Protein AF-A0A8H7E566-F1 (afdb_monomer_lite)

Radius of gyration: 30.17 Å; chains: 1; bounding box: 76×32×75 Å

InterPro domains:
  IPR004127 Prefoldin alpha-like [PF02996] (7-95)
  IPR004127 Prefoldin alpha-like [TIGR00293] (14-95)
  IPR009053 Prefoldin [G3DSA:1.10.287.370] (5-97)
  IPR011599 Prefoldin alpha subunit, archaea-type [PTHR12674] (14-99)

Organism: NCBI:txid364733

Secondary structure (DSSP, 8-state):
-HHHHHHHTTS-SS--EEEEESSSS-EEEEE-S-SSEEEEEEETTEEEEEEHHHHHHHHHHHHHHHHHHHHHHHHHHHHHHHHHHHHHHHHHHHHHHHHHHHTT----

Structure (mmCIF, N/CA/C/O backbone):
data_AF-A0A8H7E566-F1
#
_entry.id   AF-A0A8H7E566-F1
#
loop_
_atom_site.group_PDB
_atom_site.id
_atom_site.type_symbol
_atom_site.label_atom_id
_atom_site.label_alt_id
_atom_site.label_comp_id
_atom_site.label_asym_id
_atom_site.label_entity_id
_atom_site.label_seq_id
_atom_site.pdbx_PDB_ins_code
_atom_site.Cartn_x
_atom_site.Cartn_y
_atom_site.Cartn_z
_atom_site.occupancy
_atom_site.B_iso_or_equiv
_atom_site.auth_seq_id
_atom_site.auth_comp_id
_atom_site.auth_asym_id
_atom_site.auth_atom_id
_atom_site.pdbx_PDB_model_num
ATOM 1 N N . MET A 1 1 ? 2.997 -9.442 -5.759 1.00 48.53 1 MET A N 1
ATOM 2 C CA . MET A 1 1 ? 3.475 -8.421 -6.721 1.00 48.53 1 MET A CA 1
ATOM 3 C C . MET A 1 1 ? 4.483 -7.434 -6.115 1.00 48.53 1 MET A C 1
ATOM 5 O O . MET A 1 1 ? 5.395 -7.044 -6.825 1.00 48.53 1 MET A O 1
ATOM 9 N N . GLY A 1 2 ? 4.399 -7.078 -4.820 1.00 39.84 2 GLY A N 1
ATOM 10 C CA . GLY A 1 2 ? 5.335 -6.124 -4.186 1.00 39.84 2 GLY A CA 1
ATOM 11 C C . GLY A 1 2 ? 6.785 -6.604 -3.997 1.00 39.84 2 GLY A C 1
ATOM 12 O O . GLY A 1 2 ? 7.701 -5.804 -4.140 1.00 39.84 2 GLY A O 1
ATOM 13 N N . ILE A 1 3 ? 7.011 -7.903 -3.756 1.00 47.69 3 ILE A N 1
ATOM 14 C CA . ILE A 1 3 ? 8.372 -8.469 -3.613 1.00 47.69 3 ILE A CA 1
ATOM 15 C C . ILE A 1 3 ? 9.153 -8.361 -4.934 1.00 47.69 3 ILE A C 1
ATOM 17 O O . ILE A 1 3 ? 10.325 -8.009 -4.949 1.00 47.69 3 ILE A O 1
ATOM 21 N N . PHE A 1 4 ? 8.465 -8.557 -6.060 1.00 56.31 4 PHE A N 1
ATOM 22 C CA . PHE A 1 4 ? 9.080 -8.589 -7.383 1.00 56.31 4 PHE A CA 1
ATOM 23 C C . PHE A 1 4 ? 9.669 -7.233 -7.805 1.00 56.31 4 PHE A C 1
ATOM 25 O O . PHE A 1 4 ? 10.757 -7.190 -8.358 1.00 56.31 4 PHE A O 1
ATOM 32 N N . LEU A 1 5 ? 9.015 -6.107 -7.495 1.00 57.44 5 LEU A N 1
ATOM 33 C CA . LEU A 1 5 ? 9.516 -4.778 -7.885 1.00 57.44 5 LEU A CA 1
ATOM 34 C C . LEU A 1 5 ? 10.754 -4.335 -7.085 1.00 57.44 5 LEU A C 1
ATOM 36 O O . LEU A 1 5 ? 11.610 -3.635 -7.623 1.00 57.44 5 LEU A O 1
ATOM 40 N N . ALA A 1 6 ? 10.866 -4.740 -5.816 1.00 58.81 6 ALA A N 1
ATOM 41 C CA . ALA A 1 6 ? 11.991 -4.363 -4.958 1.00 58.81 6 ALA A CA 1
ATOM 42 C C . ALA A 1 6 ? 13.300 -5.072 -5.347 1.00 58.81 6 ALA A C 1
ATOM 44 O O . ALA A 1 6 ? 14.387 -4.526 -5.138 1.00 58.81 6 ALA A O 1
ATOM 45 N N . ASP A 1 7 ? 13.200 -6.264 -5.938 1.00 63.72 7 ASP A N 1
ATOM 46 C CA . ASP A 1 7 ? 14.363 -7.066 -6.319 1.00 63.72 7 ASP A CA 1
ATOM 47 C C . ASP A 1 7 ? 14.915 -6.699 -7.704 1.00 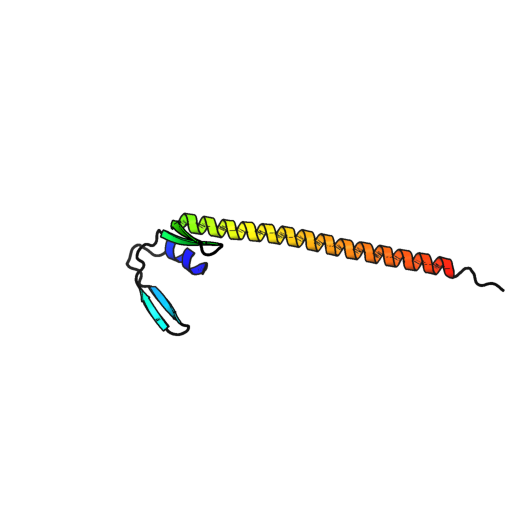63.72 7 ASP A C 1
ATOM 49 O O . ASP A 1 7 ? 16.118 -6.823 -7.931 1.00 63.72 7 ASP A O 1
ATOM 53 N N . PHE A 1 8 ? 14.097 -6.111 -8.587 1.00 62.25 8 PHE A N 1
ATOM 54 C CA . PHE A 1 8 ? 14.548 -5.606 -9.895 1.00 62.25 8 PHE A CA 1
ATOM 55 C C . PHE A 1 8 ? 15.650 -4.552 -9.778 1.00 62.25 8 PHE A C 1
ATOM 57 O O . PHE A 1 8 ? 16.566 -4.519 -10.597 1.00 62.25 8 PHE A O 1
ATOM 64 N N . GLY A 1 9 ? 15.585 -3.703 -8.748 1.00 58.75 9 GLY A N 1
ATOM 65 C CA . GLY A 1 9 ? 16.588 -2.666 -8.502 1.00 58.75 9 GLY A CA 1
ATOM 66 C C . GLY A 1 9 ? 17.937 -3.197 -8.005 1.00 58.75 9 GLY A C 1
ATOM 67 O O . GLY A 1 9 ? 18.905 -2.440 -7.980 1.00 58.75 9 GLY A O 1
ATOM 68 N N . LYS A 1 10 ? 18.012 -4.474 -7.602 1.00 61.66 10 LYS A N 1
ATOM 69 C CA . LYS A 1 10 ? 19.210 -5.098 -7.013 1.00 61.66 10 LYS A CA 1
ATOM 70 C C . LYS A 1 10 ? 19.974 -5.990 -7.992 1.00 61.66 10 LYS A C 1
ATOM 72 O O . LYS A 1 10 ? 21.084 -6.416 -7.683 1.00 61.66 10 LYS A O 1
ATOM 77 N N . TRP A 1 11 ? 19.399 -6.303 -9.151 1.00 60.50 11 TRP A N 1
ATOM 78 C CA . TRP A 1 11 ? 20.035 -7.166 -10.144 1.00 60.50 11 TRP A CA 1
ATOM 79 C C . TRP A 1 11 ? 20.979 -6.343 -11.031 1.00 60.50 11 TRP A C 1
ATOM 81 O O . TRP A 1 11 ? 20.549 -5.413 -11.716 1.00 60.50 11 TRP A O 1
ATOM 91 N N . GLY A 1 12 ? 22.276 -6.680 -11.010 1.00 56.56 12 GLY A N 1
ATOM 92 C CA . GLY A 1 12 ? 23.318 -6.028 -11.817 1.00 56.56 12 GLY A CA 1
ATOM 93 C C . GLY A 1 12 ? 23.051 -6.097 -13.327 1.00 56.56 12 GLY A C 1
ATOM 94 O O . GLY A 1 12 ? 22.219 -6.878 -13.779 1.00 56.56 12 GLY A O 1
ATOM 95 N N . ASN A 1 13 ? 23.753 -5.277 -14.119 1.00 56.22 13 ASN A N 1
ATOM 96 C CA . ASN A 1 13 ? 23.455 -4.983 -15.536 1.00 56.22 13 ASN A CA 1
ATOM 97 C C . ASN A 1 13 ? 23.646 -6.153 -16.536 1.00 56.22 13 ASN A C 1
ATOM 99 O O . ASN A 1 13 ? 23.712 -5.944 -17.742 1.00 56.22 13 ASN A O 1
ATOM 103 N N . THR A 1 14 ? 23.768 -7.383 -16.052 1.00 55.94 14 THR A N 1
ATOM 104 C CA . THR A 1 14 ? 23.819 -8.605 -16.857 1.00 55.94 14 THR A CA 1
ATOM 105 C C . THR A 1 14 ? 22.415 -8.981 -17.311 1.00 55.94 14 THR A C 1
ATOM 107 O O . THR A 1 14 ? 21.475 -8.788 -16.547 1.00 55.94 14 THR A O 1
ATOM 110 N N . GLU A 1 15 ? 22.254 -9.523 -18.520 1.00 63.28 15 GLU A N 1
ATOM 111 C CA . GLU A 1 15 ? 20.990 -10.050 -19.058 1.00 63.28 15 GLU A CA 1
ATOM 112 C C . GLU A 1 15 ? 20.357 -11.089 -18.112 1.00 63.28 15 GLU A C 1
ATOM 114 O O . GLU A 1 15 ? 20.620 -12.284 -18.202 1.00 63.28 15 GLU A O 1
ATOM 119 N N . ALA A 1 16 ? 19.550 -10.626 -17.157 1.00 66.94 16 ALA A N 1
ATOM 120 C CA . ALA A 1 16 ? 18.900 -11.478 -16.178 1.00 66.94 16 ALA A CA 1
ATOM 121 C C . ALA A 1 16 ? 17.765 -12.210 -16.883 1.00 66.94 16 ALA A C 1
ATOM 123 O O . ALA A 1 16 ? 16.758 -11.605 -17.265 1.00 66.94 16 ALA A O 1
ATOM 124 N N . GLU A 1 17 ? 17.979 -13.502 -17.082 1.00 78.56 17 GLU A N 1
ATOM 125 C CA . GLU A 1 17 ? 16.948 -14.424 -17.509 1.00 78.56 17 GLU A CA 1
ATOM 126 C C . GLU A 1 17 ? 15.944 -14.590 -16.366 1.00 78.56 17 GLU A C 1
ATOM 128 O O . GLU A 1 17 ? 16.310 -14.831 -15.214 1.00 78.56 17 GLU A O 1
ATOM 133 N N . ILE A 1 18 ? 14.669 -14.390 -16.681 1.00 84.12 18 ILE A N 1
ATOM 134 C CA . ILE A 1 18 ? 13.575 -14.439 -15.724 1.00 84.12 18 ILE A CA 1
ATOM 135 C C . ILE A 1 18 ? 12.548 -15.469 -16.160 1.00 84.12 18 ILE A C 1
ATOM 137 O O . ILE A 1 18 ? 12.201 -15.562 -17.333 1.00 84.12 18 ILE A O 1
ATOM 141 N N . LEU A 1 19 ? 12.044 -16.238 -15.202 1.00 87.69 19 LEU A N 1
ATOM 142 C CA . LEU A 1 19 ? 10.967 -17.185 -15.442 1.00 87.69 19 LEU A CA 1
ATOM 143 C C . LEU A 1 19 ? 9.625 -16.490 -15.244 1.00 87.69 19 LEU A C 1
ATOM 145 O O . LEU A 1 19 ? 9.277 -16.075 -14.137 1.00 87.69 19 LEU A O 1
ATOM 149 N N . ILE A 1 20 ? 8.871 -16.371 -16.332 1.00 88.19 20 ILE A N 1
ATOM 150 C CA . ILE A 1 20 ? 7.548 -15.756 -16.335 1.00 88.19 20 ILE A CA 1
ATOM 151 C C . ILE A 1 20 ? 6.514 -16.880 -16.189 1.00 88.19 20 ILE A C 1
ATOM 153 O O . ILE A 1 20 ? 6.450 -17.751 -17.063 1.00 88.19 20 ILE A O 1
ATOM 157 N N . PRO A 1 21 ? 5.717 -16.902 -15.105 1.00 90.38 21 PRO A N 1
ATOM 158 C CA . PRO A 1 21 ? 4.644 -17.875 -14.962 1.00 90.38 21 PRO A CA 1
ATOM 159 C C . PRO A 1 21 ? 3.536 -17.572 -15.973 1.00 90.38 21 PRO A C 1
ATOM 161 O O . PRO A 1 21 ? 2.969 -16.480 -15.966 1.00 90.38 21 PRO A O 1
ATOM 164 N N . LEU A 1 22 ? 3.207 -18.547 -16.820 1.00 89.75 22 LEU A N 1
ATOM 165 C CA . LEU A 1 22 ? 2.021 -18.489 -17.683 1.00 89.75 22 LEU A CA 1
ATOM 166 C C . LEU A 1 22 ? 0.805 -19.119 -16.998 1.00 89.75 22 LEU A C 1
ATOM 168 O O . LEU A 1 22 ? -0.322 -18.668 -17.178 1.00 89.75 22 LEU A O 1
ATOM 172 N N . THR A 1 23 ? 1.043 -20.164 -16.204 1.00 93.12 23 THR A N 1
ATOM 173 C CA . THR A 1 23 ? 0.043 -20.868 -15.391 1.00 93.12 23 THR A CA 1
ATOM 174 C C . THR A 1 23 ? 0.671 -21.297 -14.063 1.00 93.12 23 THR A C 1
ATOM 176 O O . THR A 1 23 ? 1.836 -21.008 -13.794 1.00 93.12 23 THR A O 1
ATOM 179 N N . THR A 1 24 ? -0.072 -22.023 -13.224 1.00 88.56 24 THR A N 1
ATOM 180 C CA . THR A 1 24 ? 0.422 -22.541 -11.936 1.00 88.56 24 THR A CA 1
ATOM 181 C C . THR A 1 24 ? 1.593 -23.518 -12.056 1.00 88.56 24 THR A C 1
ATOM 183 O O . THR A 1 24 ? 2.288 -23.746 -11.072 1.00 88.56 24 THR A O 1
ATOM 186 N N . SER A 1 25 ? 1.805 -24.121 -13.228 1.00 92.50 25 SER A N 1
ATOM 187 C CA . SER A 1 25 ? 2.815 -25.174 -13.420 1.00 92.50 25 SER A CA 1
ATOM 188 C C . SER A 1 25 ? 3.695 -24.968 -14.655 1.00 92.50 25 SER A C 1
ATOM 190 O O . SER A 1 25 ? 4.560 -25.797 -14.918 1.00 92.50 25 SER A O 1
ATOM 192 N N . LEU A 1 26 ? 3.498 -23.881 -15.410 1.00 94.00 26 LEU A N 1
ATOM 193 C CA . LEU A 1 26 ? 4.261 -23.577 -16.620 1.00 94.00 26 LEU A CA 1
ATOM 194 C C . LEU A 1 26 ? 4.950 -22.220 -16.493 1.00 94.00 26 LEU A C 1
ATOM 196 O O . LEU A 1 26 ? 4.294 -21.191 -16.320 1.00 94.00 26 LEU A O 1
ATOM 200 N N . TYR A 1 27 ? 6.269 -22.238 -16.657 1.00 92.69 27 TYR A N 1
ATOM 201 C CA . TYR A 1 27 ? 7.127 -21.062 -16.665 1.00 92.69 27 TYR A CA 1
ATOM 202 C C . TYR A 1 27 ? 7.883 -21.002 -17.986 1.00 92.69 27 TYR A C 1
ATOM 204 O O . TYR A 1 27 ? 8.349 -22.027 -18.482 1.00 92.69 27 TYR A O 1
ATOM 212 N N . VAL A 1 28 ? 8.015 -19.802 -18.541 1.00 92.81 28 VAL A N 1
ATOM 213 C CA . VAL A 1 28 ? 8.758 -19.567 -19.784 1.00 92.81 28 VAL A CA 1
ATOM 214 C C . VAL A 1 28 ? 9.926 -18.625 -19.496 1.00 92.81 28 VAL A C 1
ATOM 216 O O . VAL A 1 28 ? 9.728 -17.633 -18.786 1.00 92.81 28 VAL A O 1
ATOM 219 N N . PRO A 1 29 ? 11.136 -18.914 -20.009 1.00 89.56 29 PRO A N 1
ATOM 220 C CA . PRO A 1 29 ? 12.258 -17.996 -19.898 1.00 89.56 29 PRO A CA 1
ATOM 221 C C . PRO A 1 29 ? 11.993 -16.725 -20.707 1.00 89.56 29 PRO A C 1
ATOM 223 O O . PRO A 1 29 ? 11.534 -16.765 -21.848 1.00 89.56 29 PRO A O 1
ATOM 226 N N . GLY A 1 30 ? 12.302 -15.584 -20.111 1.00 86.00 30 GLY A N 1
ATOM 227 C CA . GLY A 1 30 ? 12.228 -14.276 -20.736 1.00 86.00 30 GLY A CA 1
ATOM 228 C C . GLY A 1 30 ? 13.421 -13.416 -20.346 1.00 86.00 30 GLY A C 1
ATOM 229 O O . GLY A 1 30 ? 14.140 -13.701 -19.390 1.00 86.00 30 GLY A O 1
ATOM 230 N N . LYS A 1 31 ? 13.621 -12.332 -21.092 1.00 83.12 31 LYS A N 1
ATOM 231 C CA . LYS A 1 31 ? 14.621 -11.308 -20.789 1.00 83.12 31 LYS A CA 1
ATOM 232 C C . LYS A 1 31 ? 13.919 -9.985 -20.526 1.00 83.12 31 LYS A C 1
ATOM 234 O O . LYS A 1 31 ? 12.967 -9.631 -21.219 1.00 83.12 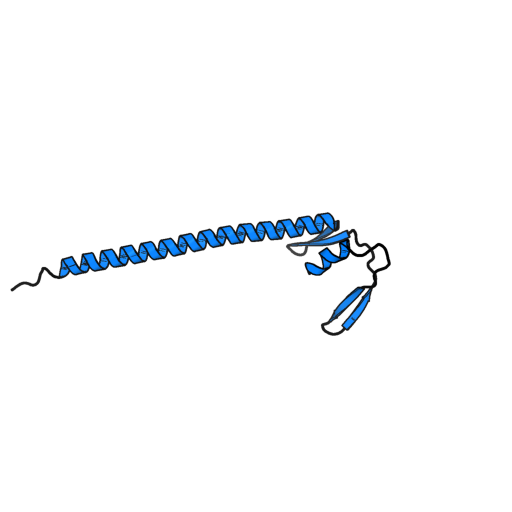31 LYS A O 1
ATOM 239 N N . LEU A 1 32 ? 14.394 -9.251 -19.527 1.00 78.75 32 LEU A N 1
ATOM 240 C CA . LEU A 1 32 ? 13.885 -7.914 -19.233 1.00 78.75 32 LEU A CA 1
ATOM 241 C C . LEU A 1 32 ? 14.395 -6.914 -20.271 1.00 78.75 32 LEU A C 1
ATOM 243 O O . LEU A 1 32 ? 15.604 -6.752 -20.409 1.00 78.75 32 LEU A O 1
ATOM 247 N N . ALA A 1 33 ? 13.473 -6.244 -20.967 1.00 78.88 33 ALA A N 1
ATOM 248 C CA . ALA A 1 33 ? 13.800 -5.253 -21.993 1.00 78.88 33 ALA A CA 1
ATOM 249 C C . ALA A 1 33 ? 14.339 -3.940 -21.396 1.00 78.88 33 ALA A C 1
ATOM 251 O O . ALA A 1 33 ? 15.351 -3.424 -21.856 1.00 78.88 33 ALA A O 1
ATOM 252 N N . ASP A 1 34 ? 13.694 -3.425 -20.347 1.00 79.31 34 ASP A N 1
ATOM 253 C CA . ASP A 1 34 ? 14.152 -2.266 -19.577 1.00 79.31 34 ASP A CA 1
ATOM 254 C C . ASP A 1 34 ? 13.794 -2.474 -18.098 1.00 79.31 34 ASP A C 1
ATOM 256 O O . ASP A 1 34 ? 12.690 -2.900 -17.766 1.00 79.31 34 ASP A O 1
ATOM 260 N N . ARG A 1 35 ? 14.747 -2.206 -17.200 1.00 77.38 35 ARG A N 1
ATOM 261 C CA . ARG A 1 35 ? 14.585 -2.339 -15.740 1.00 77.38 35 ARG A CA 1
ATOM 262 C C . ARG A 1 35 ? 14.319 -1.020 -15.035 1.00 77.38 35 ARG A C 1
ATOM 264 O O . ARG A 1 35 ? 13.986 -1.013 -13.849 1.00 77.38 35 ARG A O 1
ATOM 271 N N . GLN A 1 36 ? 14.532 0.096 -15.723 1.00 83.81 36 GLN A N 1
ATOM 272 C CA . GLN A 1 36 ? 14.352 1.428 -15.161 1.00 83.81 36 GLN A CA 1
ATOM 273 C C . GLN A 1 36 ? 12.913 1.904 -15.280 1.00 83.81 36 GLN A C 1
ATOM 275 O O . GLN A 1 36 ? 12.539 2.846 -14.583 1.00 83.81 36 GLN A O 1
ATOM 280 N N . LYS A 1 37 ? 12.125 1.263 -16.142 1.00 87.00 37 LYS A N 1
ATOM 281 C CA . LYS A 1 37 ? 10.752 1.630 -16.451 1.00 87.00 37 LYS A CA 1
ATOM 282 C C . LYS A 1 37 ? 9.812 0.478 -16.153 1.00 87.00 37 LYS A C 1
ATOM 284 O O . LYS A 1 37 ? 10.084 -0.671 -16.483 1.00 87.00 37 LYS A O 1
ATOM 289 N N . VAL A 1 38 ? 8.691 0.808 -15.530 1.00 89.56 38 VAL A N 1
ATOM 290 C CA . VAL A 1 38 ? 7.634 -0.138 -15.189 1.00 89.56 38 VAL A CA 1
ATOM 291 C C . VAL A 1 38 ? 6.280 0.477 -15.498 1.00 89.56 38 VAL A C 1
ATOM 293 O O . VAL A 1 38 ? 6.086 1.688 -15.388 1.00 89.56 38 VAL A O 1
ATOM 296 N N . ILE A 1 39 ? 5.328 -0.371 -15.864 1.00 91.81 39 ILE A N 1
ATOM 297 C CA . ILE A 1 39 ? 3.939 0.031 -16.053 1.00 91.81 39 ILE A CA 1
ATOM 298 C C . ILE A 1 39 ? 3.234 -0.060 -14.697 1.00 91.81 39 ILE A C 1
ATOM 300 O O . ILE A 1 39 ? 3.265 -1.099 -14.036 1.00 91.81 39 ILE A O 1
ATOM 304 N N . VAL A 1 40 ? 2.619 1.038 -14.268 1.00 93.31 40 VAL A N 1
ATOM 305 C CA . VAL A 1 40 ? 1.920 1.162 -12.985 1.00 93.31 40 VAL A CA 1
ATOM 306 C C . VAL A 1 40 ? 0.433 1.370 -13.236 1.00 93.31 40 VAL A C 1
ATOM 308 O O . VAL A 1 40 ? 0.050 2.272 -13.979 1.00 93.31 40 VAL A O 1
ATOM 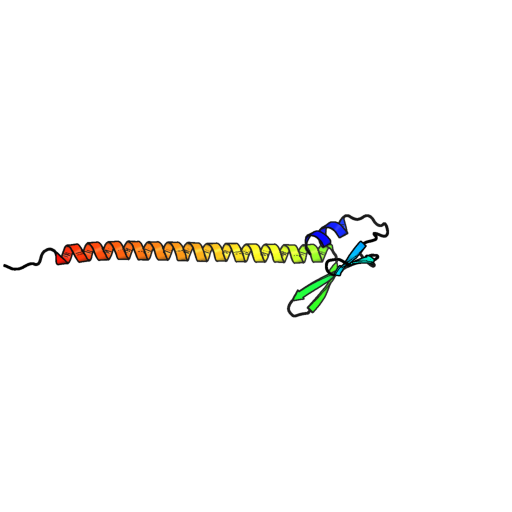311 N N . ASP A 1 41 ? -0.392 0.548 -12.591 1.00 93.50 41 ASP A N 1
ATOM 312 C CA . ASP A 1 41 ? -1.844 0.718 -12.543 1.00 93.50 41 ASP A CA 1
ATOM 313 C C . ASP A 1 41 ? -2.203 1.866 -11.590 1.00 93.50 41 ASP A C 1
ATOM 315 O O . ASP A 1 41 ? -1.827 1.858 -10.411 1.00 93.50 41 ASP A O 1
ATOM 319 N N . ILE A 1 42 ? -2.929 2.856 -12.106 1.00 92.56 42 ILE A N 1
ATOM 320 C CA . ILE A 1 42 ? -3.406 4.010 -11.334 1.00 92.56 42 ILE A CA 1
ATOM 321 C C . ILE A 1 42 ? -4.908 3.939 -11.016 1.00 92.56 42 ILE A C 1
ATOM 323 O O . ILE A 1 42 ? -5.419 4.818 -10.326 1.00 92.56 42 ILE A O 1
ATOM 327 N N . GLY A 1 43 ? -5.599 2.878 -11.442 1.00 88.75 43 GLY A N 1
ATOM 328 C CA . GLY A 1 43 ? -7.015 2.621 -11.196 1.00 88.75 43 GLY A CA 1
ATOM 329 C C . GLY A 1 43 ? -7.892 2.778 -12.438 1.00 88.75 43 GLY A C 1
ATOM 330 O O . GLY A 1 43 ? -7.496 3.346 -13.455 1.00 88.75 43 GLY A O 1
ATOM 331 N N . THR A 1 44 ? -9.128 2.273 -12.354 1.00 92.81 44 THR A N 1
ATOM 332 C CA . THR A 1 44 ? -10.147 2.346 -13.429 1.00 92.81 44 THR A CA 1
ATOM 333 C C . THR A 1 44 ? -9.691 1.792 -14.790 1.00 92.81 44 THR A C 1
ATOM 335 O O . THR A 1 44 ? -10.227 2.166 -15.826 1.00 92.81 44 THR A O 1
ATOM 338 N N . GLY A 1 45 ? -8.706 0.887 -14.790 1.00 92.38 45 GLY A N 1
ATOM 339 C CA . GLY A 1 45 ? -8.143 0.286 -16.003 1.00 92.38 45 GLY A CA 1
ATOM 340 C C . GLY A 1 45 ? -7.102 1.150 -16.723 1.00 92.38 45 GLY A C 1
ATOM 341 O O . GLY A 1 45 ? -6.728 0.820 -17.847 1.00 92.38 45 GLY A O 1
ATOM 342 N N . PHE A 1 46 ? -6.625 2.237 -16.106 1.00 95.12 46 PHE A N 1
ATOM 343 C CA . PHE A 1 46 ? -5.570 3.076 -16.671 1.00 95.12 46 PHE A CA 1
ATOM 344 C C . PHE A 1 46 ? -4.191 2.687 -16.145 1.00 95.12 46 PHE A C 1
ATOM 346 O O . PHE A 1 46 ? -3.976 2.501 -14.945 1.00 95.12 46 PHE A O 1
ATOM 353 N N . TYR A 1 47 ? -3.233 2.652 -17.067 1.00 95.00 47 TYR A N 1
ATOM 354 C CA . TYR A 1 47 ? -1.847 2.300 -16.804 1.00 95.00 47 TYR A CA 1
ATOM 355 C C . TYR A 1 47 ? -0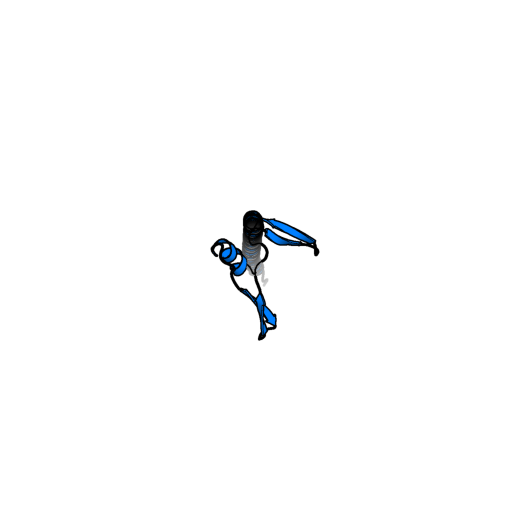.921 3.407 -17.298 1.00 95.00 47 TYR A C 1
ATOM 357 O O . TYR A 1 47 ? -1.136 3.975 -18.369 1.00 95.00 47 TYR A O 1
ATOM 365 N N . VAL A 1 48 ? 0.127 3.701 -16.531 1.00 94.00 48 VAL A N 1
ATOM 366 C CA . VAL A 1 48 ? 1.139 4.704 -16.886 1.00 94.00 48 VAL A CA 1
ATOM 367 C C . VAL A 1 48 ? 2.538 4.127 -16.739 1.00 94.00 48 VAL A C 1
ATOM 369 O O . VAL A 1 48 ? 2.833 3.418 -15.778 1.00 94.00 48 VAL A O 1
ATOM 372 N N . GLU A 1 49 ? 3.420 4.451 -17.678 1.00 94.00 49 GLU A N 1
ATOM 373 C CA . GLU A 1 49 ? 4.843 4.151 -17.538 1.00 94.00 49 GLU A CA 1
ATOM 374 C C . GLU A 1 49 ? 5.461 5.094 -16.494 1.00 94.00 49 GLU A C 1
ATOM 376 O O . GLU A 1 49 ? 5.278 6.313 -16.540 1.00 94.00 49 GLU A O 1
ATOM 381 N N . LYS A 1 50 ? 6.179 4.530 -15.523 1.00 91.94 50 LYS A N 1
ATOM 382 C CA . LYS A 1 50 ? 6.924 5.265 -14.497 1.00 91.94 50 LYS A CA 1
ATOM 383 C C . LYS A 1 50 ? 8.334 4.721 -14.388 1.00 91.94 50 LYS A C 1
ATOM 385 O O . LYS A 1 50 ? 8.589 3.557 -14.693 1.00 91.94 50 LYS A O 1
ATOM 390 N N . THR A 1 51 ? 9.242 5.550 -13.881 1.00 92.31 51 THR A N 1
ATOM 391 C CA . THR A 1 51 ? 10.538 5.032 -13.454 1.00 92.31 51 THR A CA 1
ATOM 392 C C . THR A 1 51 ? 10.355 4.098 -12.259 1.00 92.31 51 THR A C 1
ATOM 394 O O . THR A 1 51 ? 9.435 4.275 -11.457 1.00 92.31 51 THR A O 1
ATOM 397 N N . THR A 1 52 ? 11.247 3.127 -12.083 1.00 87.88 52 THR A N 1
ATOM 398 C CA . THR A 1 52 ? 11.199 2.195 -10.946 1.00 87.88 52 THR A CA 1
ATOM 399 C C . THR A 1 52 ? 11.226 2.940 -9.607 1.00 87.88 52 THR A C 1
ATOM 401 O O . THR A 1 52 ? 10.510 2.572 -8.679 1.00 87.88 52 THR A O 1
ATOM 404 N N . LYS A 1 53 ? 11.973 4.050 -9.515 1.00 90.06 53 LYS A N 1
ATOM 405 C CA . LYS A 1 53 ? 12.014 4.905 -8.315 1.00 90.06 53 LYS A CA 1
ATOM 406 C C . LYS A 1 53 ? 10.664 5.569 -8.034 1.00 90.06 53 LYS A C 1
ATOM 408 O O . LYS A 1 53 ? 10.189 5.529 -6.899 1.00 90.06 53 LYS A O 1
ATOM 413 N N . ASP A 1 54 ? 10.031 6.136 -9.059 1.00 92.31 54 ASP A N 1
ATOM 414 C CA . ASP A 1 54 ? 8.727 6.789 -8.914 1.00 92.31 54 ASP A CA 1
ATOM 415 C C . ASP A 1 54 ? 7.613 5.783 -8.628 1.00 92.31 54 ASP A C 1
ATOM 417 O O . ASP A 1 54 ? 6.701 6.079 -7.859 1.00 92.31 54 ASP A O 1
ATOM 421 N N . ALA A 1 55 ? 7.695 4.581 -9.201 1.00 91.31 55 ALA A N 1
ATOM 422 C CA . ALA A 1 55 ? 6.768 3.492 -8.920 1.00 91.31 55 ALA A CA 1
ATOM 423 C C . ALA A 1 55 ? 6.861 3.032 -7.457 1.00 91.31 55 ALA A C 1
ATOM 425 O O . ALA A 1 55 ? 5.834 2.883 -6.798 1.00 91.31 55 ALA A O 1
ATOM 426 N N . ILE A 1 56 ? 8.077 2.876 -6.921 1.00 91.00 56 ILE A N 1
ATOM 427 C CA . ILE A 1 56 ? 8.285 2.563 -5.499 1.00 91.00 56 ILE A CA 1
ATOM 428 C C . ILE A 1 56 ? 7.687 3.667 -4.623 1.00 91.00 56 ILE A C 1
ATOM 430 O O . ILE A 1 56 ? 6.923 3.376 -3.705 1.00 91.00 56 ILE A O 1
ATOM 434 N N . LYS A 1 57 ? 7.977 4.938 -4.930 1.00 93.81 57 LYS A N 1
ATOM 435 C CA . LYS A 1 57 ? 7.409 6.077 -4.196 1.00 93.81 57 LYS A CA 1
ATOM 436 C C . LYS A 1 57 ? 5.878 6.081 -4.243 1.00 93.81 57 LYS A C 1
ATOM 438 O O . LYS A 1 57 ? 5.246 6.309 -3.217 1.00 93.81 57 LYS A O 1
ATOM 443 N N . PHE A 1 58 ? 5.292 5.804 -5.407 1.00 93.56 58 PHE A N 1
ATOM 444 C CA . PHE A 1 58 ? 3.845 5.740 -5.600 1.00 93.56 58 PHE A CA 1
ATOM 445 C C . PHE A 1 58 ? 3.195 4.663 -4.723 1.00 93.56 58 PHE A C 1
ATOM 447 O O . PHE A 1 58 ? 2.245 4.952 -3.998 1.00 93.56 58 PHE A O 1
ATOM 454 N N . TYR A 1 59 ? 3.726 3.437 -4.738 1.00 93.25 59 TYR A N 1
ATOM 455 C CA . TYR A 1 59 ? 3.175 2.359 -3.917 1.00 93.25 59 TYR A CA 1
ATOM 456 C C . TYR A 1 59 ? 3.420 2.569 -2.421 1.00 93.25 59 TYR A C 1
ATOM 458 O O . TYR A 1 59 ? 2.526 2.275 -1.634 1.00 93.25 59 TYR A O 1
ATOM 466 N N . ASN A 1 60 ? 4.564 3.135 -2.024 1.00 94.69 60 ASN A N 1
ATOM 467 C CA . ASN A 1 60 ? 4.811 3.500 -0.626 1.00 94.69 60 ASN A CA 1
ATOM 468 C C . ASN A 1 60 ? 3.809 4.551 -0.132 1.00 94.69 60 ASN A C 1
ATOM 470 O O . ASN A 1 60 ? 3.265 4.388 0.955 1.00 94.69 60 ASN A O 1
ATOM 474 N N . GLY A 1 61 ? 3.508 5.570 -0.946 1.00 95.81 61 GLY A N 1
ATOM 475 C CA . GLY A 1 61 ? 2.457 6.543 -0.636 1.00 95.81 61 GLY A CA 1
ATOM 476 C C . GLY A 1 61 ? 1.093 5.872 -0.465 1.00 95.81 61 GLY A C 1
ATOM 477 O O . GLY A 1 61 ? 0.420 6.094 0.532 1.00 95.81 61 GLY A O 1
ATOM 478 N N . LYS A 1 62 ? 0.733 4.942 -1.359 1.00 94.62 62 LYS A N 1
ATOM 47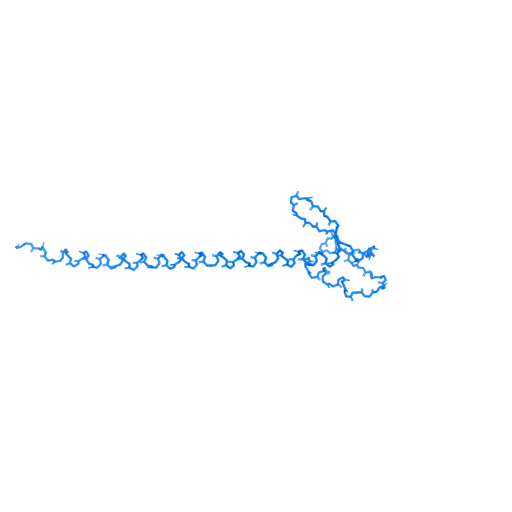9 C CA . LYS A 1 62 ? -0.522 4.181 -1.246 1.00 94.62 62 LYS A CA 1
ATOM 480 C C . LYS A 1 62 ? -0.590 3.326 0.027 1.00 94.62 62 LYS A C 1
ATOM 482 O O . LYS A 1 62 ? -1.660 3.202 0.614 1.00 94.62 62 LYS A O 1
ATOM 487 N N . VAL A 1 63 ? 0.528 2.736 0.456 1.00 95.50 63 VAL A N 1
ATOM 488 C CA . VAL A 1 63 ? 0.613 1.992 1.725 1.00 95.50 63 VAL A CA 1
ATOM 489 C C . VAL A 1 63 ? 0.443 2.932 2.918 1.00 95.50 63 VAL A C 1
ATOM 491 O O . VAL A 1 63 ? -0.304 2.607 3.837 1.00 95.50 63 VAL A O 1
ATOM 494 N N . GLU A 1 64 ? 1.091 4.097 2.897 1.00 97.38 64 GLU A N 1
ATOM 495 C CA . GLU A 1 64 ? 0.961 5.108 3.949 1.00 97.38 64 GLU A CA 1
ATOM 496 C C . GLU A 1 64 ? -0.481 5.623 4.064 1.00 97.38 64 GLU A C 1
ATOM 498 O O . GLU A 1 64 ? -1.027 5.679 5.166 1.00 97.38 64 GLU A O 1
ATOM 503 N N . ASP A 1 65 ? -1.122 5.933 2.937 1.00 96.81 65 ASP A N 1
ATOM 504 C CA . ASP A 1 65 ? -2.507 6.406 2.890 1.00 96.81 65 ASP A CA 1
ATOM 505 C C . ASP A 1 65 ? -3.481 5.344 3.417 1.00 96.81 65 ASP A C 1
ATOM 507 O O . ASP A 1 65 ? -4.353 5.645 4.232 1.00 96.81 65 ASP A O 1
ATOM 511 N N . LEU A 1 66 ? -3.302 4.077 3.022 1.00 97.25 66 LEU A N 1
ATOM 512 C CA . LEU A 1 66 ? -4.082 2.966 3.573 1.00 97.25 66 LEU A CA 1
ATOM 513 C C . LEU A 1 66 ? -3.853 2.799 5.080 1.00 97.25 66 LEU A C 1
ATOM 515 O O . LEU A 1 66 ? -4.810 2.552 5.812 1.00 97.25 66 LEU A O 1
ATOM 519 N N . GLY A 1 67 ? -2.614 2.966 5.549 1.00 97.69 67 GLY A N 1
ATOM 520 C CA . GLY A 1 67 ? -2.278 2.925 6.971 1.00 97.69 67 GLY A CA 1
ATOM 521 C C . GLY A 1 67 ? -2.958 4.039 7.773 1.00 97.69 67 GLY A C 1
ATOM 522 O O . GLY A 1 67 ? -3.521 3.772 8.833 1.00 97.69 67 GLY A O 1
ATOM 523 N N . LYS A 1 68 ? -2.975 5.272 7.251 1.00 98.19 68 LYS A N 1
ATOM 524 C CA . LYS A 1 68 ? -3.681 6.409 7.871 1.00 98.19 68 LYS A CA 1
ATOM 525 C C . LYS A 1 68 ? -5.185 6.167 7.947 1.00 98.19 68 LYS A C 1
ATOM 527 O O . LYS A 1 68 ? -5.769 6.337 9.014 1.00 98.19 68 LYS A O 1
ATOM 532 N N . ASN A 1 69 ? -5.787 5.717 6.846 1.00 97.69 69 ASN A N 1
ATOM 533 C CA . ASN A 1 69 ? -7.216 5.415 6.794 1.00 97.69 69 ASN A CA 1
ATOM 534 C C . ASN A 1 69 ? -7.592 4.303 7.785 1.00 97.69 69 ASN A C 1
ATOM 536 O O . ASN A 1 69 ? -8.627 4.386 8.442 1.00 97.69 69 ASN A O 1
ATOM 540 N N . LEU A 1 70 ? -6.746 3.276 7.927 1.00 98.00 70 LEU A N 1
ATOM 541 C CA . LEU A 1 70 ? -6.949 2.216 8.914 1.00 98.00 70 LEU A CA 1
ATOM 542 C C . LEU A 1 70 ? -6.918 2.767 10.346 1.00 98.00 70 LEU A C 1
ATOM 544 O O . LEU A 1 70 ? -7.846 2.511 11.106 1.00 98.00 70 LEU A O 1
ATOM 548 N N . ALA A 1 71 ? -5.906 3.566 10.693 1.00 97.56 71 ALA A N 1
ATOM 549 C CA . ALA A 1 71 ? -5.783 4.155 12.028 1.00 97.56 71 ALA A CA 1
ATOM 550 C C . ALA A 1 71 ? -6.967 5.079 12.376 1.00 97.56 71 ALA A C 1
ATOM 552 O O . ALA A 1 71 ? -7.451 5.098 13.511 1.00 97.56 71 ALA A O 1
ATOM 553 N N . GLU A 1 72 ? -7.471 5.838 11.400 1.00 97.88 72 GLU A N 1
ATOM 554 C CA . GLU A 1 72 ? -8.674 6.652 11.576 1.00 97.88 72 GLU A CA 1
ATOM 555 C C . GLU A 1 72 ? -9.912 5.783 11.841 1.00 97.88 72 GLU A C 1
ATOM 557 O O . GLU A 1 72 ? -10.668 6.051 12.779 1.00 97.88 72 GLU A O 1
ATOM 562 N N . LEU A 1 73 ? -10.095 4.706 11.072 1.00 97.62 73 LEU A N 1
ATOM 563 C CA . LEU A 1 73 ? -11.196 3.763 11.275 1.00 97.62 73 LEU A CA 1
ATOM 564 C C . LEU A 1 73 ? -11.124 3.077 12.644 1.00 97.62 73 LEU A C 1
ATOM 566 O O . LEU A 1 73 ? -12.148 2.967 13.320 1.00 97.62 73 LEU A O 1
ATOM 570 N N . GLU A 1 74 ? -9.935 2.673 13.094 1.00 97.50 74 GLU A N 1
ATOM 571 C CA . GLU A 1 74 ? -9.726 2.105 14.431 1.00 97.50 74 GLU A CA 1
ATOM 572 C C . GLU A 1 74 ? -10.161 3.081 15.531 1.00 97.50 74 GLU A C 1
ATOM 574 O O . GLU A 1 74 ? -10.869 2.691 16.463 1.00 97.50 74 GLU A O 1
ATOM 579 N N . LYS A 1 75 ? -9.833 4.372 15.391 1.00 97.56 75 LYS A N 1
ATOM 580 C CA . LYS A 1 75 ? -10.278 5.416 16.324 1.00 97.56 75 LYS A CA 1
ATOM 581 C C . LYS A 1 75 ? -11.801 5.561 16.343 1.00 97.56 75 LYS A C 1
ATOM 583 O O . LYS A 1 75 ? -12.391 5.682 17.419 1.00 97.56 75 LYS A O 1
ATOM 588 N N . VAL A 1 76 ? -12.448 5.540 15.176 1.00 97.75 76 VAL A N 1
ATOM 589 C CA . VAL A 1 76 ? -13.916 5.607 15.069 1.00 97.75 76 VAL A CA 1
ATOM 590 C C . VAL A 1 76 ? -14.571 4.397 15.743 1.00 97.75 76 VAL A C 1
ATOM 592 O O . VAL A 1 76 ? -15.558 4.555 16.466 1.00 97.75 76 VAL A O 1
ATOM 595 N N . ILE A 1 77 ? -14.020 3.198 15.541 1.00 97.56 77 ILE A N 1
ATOM 596 C CA . ILE A 1 77 ? -14.512 1.959 16.158 1.00 97.56 77 ILE A CA 1
ATOM 597 C C . ILE A 1 77 ? -14.335 1.997 17.680 1.00 97.56 77 ILE A C 1
ATOM 599 O O . ILE A 1 77 ? -15.276 1.662 18.405 1.00 97.56 77 ILE A O 1
ATOM 603 N N . GLY A 1 78 ? -13.173 2.445 18.167 1.00 97.00 78 GLY A N 1
ATOM 604 C CA . GLY A 1 78 ? -12.906 2.614 19.596 1.00 97.00 78 GLY A CA 1
ATOM 605 C C . GLY A 1 78 ? -13.916 3.555 20.250 1.00 97.00 78 GLY A C 1
ATOM 606 O O . GLY A 1 78 ? -14.615 3.160 21.180 1.00 97.00 78 GLY A O 1
ATOM 607 N N . GLY A 1 79 ? -14.106 4.747 19.674 1.00 97.12 79 GLY A N 1
ATOM 608 C CA . GLY A 1 79 ? -15.078 5.720 20.180 1.00 97.12 79 GLY A CA 1
ATOM 609 C C . GLY A 1 79 ? -16.523 5.207 20.164 1.00 97.12 79 GLY A C 1
ATOM 610 O O . GLY A 1 79 ? -17.264 5.417 21.122 1.00 97.12 79 GLY A O 1
ATOM 611 N N . LYS A 1 80 ? -16.943 4.483 19.115 1.00 97.00 80 LYS A N 1
ATOM 612 C CA . LYS A 1 80 ? -18.272 3.841 19.088 1.00 97.00 80 LYS A CA 1
ATOM 613 C C . LYS A 1 80 ? -18.423 2.770 20.168 1.00 97.00 80 LYS A C 1
ATOM 615 O O . LYS A 1 80 ? -19.491 2.690 20.768 1.00 97.00 80 LYS A O 1
ATOM 620 N N . SER A 1 81 ? -17.386 1.975 20.418 1.00 96.81 81 SER A N 1
ATOM 621 C CA . SER A 1 81 ? -17.413 0.924 21.444 1.00 96.81 81 SER A CA 1
ATOM 622 C C . SER A 1 81 ? -17.532 1.512 22.850 1.00 96.81 81 SER A C 1
ATOM 624 O O . SER A 1 81 ? -18.336 1.034 23.649 1.00 96.81 81 SER A O 1
ATOM 626 N N . ASP A 1 82 ? -16.801 2.591 23.135 1.00 96.88 82 ASP A N 1
ATOM 627 C CA . ASP A 1 82 ? -16.889 3.289 24.421 1.00 96.88 82 ASP A CA 1
ATOM 628 C C . ASP A 1 82 ? -18.254 3.957 24.614 1.00 96.88 82 ASP A C 1
ATOM 630 O O . ASP A 1 82 ? -18.846 3.854 25.688 1.00 96.88 82 ASP A O 1
ATOM 634 N N . ASN A 1 83 ? -18.817 4.557 23.561 1.00 96.50 83 ASN A N 1
ATOM 635 C CA . ASN A 1 83 ? -20.167 5.121 23.612 1.00 96.50 83 ASN A CA 1
ATOM 636 C C . ASN A 1 83 ? -21.221 4.062 23.965 1.00 96.50 83 ASN A C 1
ATOM 638 O O . ASN A 1 83 ? -22.105 4.333 24.774 1.00 96.50 83 ASN A O 1
ATOM 642 N N . VAL A 1 84 ? -21.131 2.861 23.380 1.00 97.00 84 VAL A N 1
ATOM 643 C CA . VAL A 1 84 ? -22.045 1.755 23.709 1.00 97.00 84 VAL A CA 1
ATOM 644 C C . VAL A 1 84 ? -21.922 1.376 25.185 1.00 97.00 84 VAL A C 1
ATOM 646 O O . VAL A 1 84 ? -22.943 1.291 25.862 1.00 97.00 84 VAL A O 1
ATOM 649 N N . ARG A 1 85 ? -20.697 1.248 25.712 1.00 95.44 85 ARG A N 1
ATOM 650 C CA . ARG A 1 85 ? -20.465 0.950 27.137 1.00 95.44 85 ARG A CA 1
ATOM 651 C C . ARG A 1 85 ? -21.084 1.999 28.061 1.00 95.44 85 ARG A C 1
ATOM 653 O O . ARG A 1 85 ? -21.803 1.644 28.987 1.00 95.44 85 ARG A O 1
ATOM 660 N N . ILE A 1 86 ? -20.876 3.285 27.771 1.00 96.31 86 ILE A N 1
ATOM 661 C CA . ILE A 1 86 ? -21.449 4.385 28.564 1.00 96.31 86 ILE A CA 1
ATOM 662 C C . ILE A 1 86 ? -22.981 4.320 28.561 1.00 96.31 86 ILE A C 1
ATOM 664 O O . ILE A 1 86 ? -23.616 4.497 29.601 1.00 96.31 86 ILE A O 1
ATOM 668 N N . VAL A 1 87 ? -23.590 4.063 27.400 1.00 96.31 87 VAL A N 1
ATOM 669 C CA . VAL A 1 87 ? -25.049 3.942 27.287 1.00 96.31 87 VAL A CA 1
ATOM 670 C C . VAL A 1 87 ? -25.568 2.750 28.095 1.00 96.31 87 VAL A C 1
ATOM 672 O O . VAL A 1 87 ? -26.578 2.889 28.787 1.00 96.31 87 VAL A O 1
ATOM 675 N N . GLU A 1 88 ? -24.882 1.605 28.052 1.00 95.19 88 GLU A N 1
ATOM 676 C CA . GLU A 1 88 ? -25.234 0.426 28.851 1.00 95.19 88 GLU A CA 1
ATOM 677 C C . GLU A 1 88 ? -25.140 0.695 30.360 1.00 95.19 88 GLU A C 1
ATOM 679 O O . GLU A 1 88 ? -26.049 0.317 31.104 1.00 95.19 88 GLU A O 1
ATOM 684 N N . ASP A 1 89 ? -24.096 1.387 30.819 1.00 94.31 89 ASP A N 1
ATOM 685 C CA . ASP A 1 89 ? -23.911 1.724 32.234 1.00 94.31 89 ASP A CA 1
ATOM 686 C C . ASP A 1 89 ? -25.010 2.664 32.745 1.00 94.31 89 ASP A C 1
ATOM 688 O O . ASP A 1 89 ? -25.621 2.412 33.789 1.00 94.31 89 ASP A O 1
ATOM 692 N N . VAL A 1 90 ? -25.334 3.711 31.979 1.00 95.06 90 VAL A N 1
ATOM 693 C CA . VAL A 1 90 ? -26.426 4.639 32.315 1.00 95.06 90 VAL A CA 1
ATOM 694 C C . VAL A 1 90 ? -27.772 3.916 32.326 1.00 95.06 90 VAL A C 1
ATOM 696 O O . VAL A 1 90 ? -28.611 4.184 33.192 1.00 95.06 90 VAL A O 1
ATOM 699 N N . LEU A 1 91 ? -27.994 2.986 31.391 1.00 94.50 91 LEU A N 1
ATOM 700 C CA . LEU A 1 91 ? -29.210 2.179 31.361 1.00 94.50 91 LEU A CA 1
ATOM 701 C C . LEU A 1 91 ? -29.329 1.322 32.628 1.00 94.50 91 LEU A C 1
ATOM 703 O O . LEU A 1 91 ? -30.373 1.357 33.278 1.00 94.50 91 LEU A O 1
ATOM 707 N N . ARG A 1 92 ? -28.257 0.624 33.029 1.00 93.19 92 ARG A N 1
ATOM 708 C CA . ARG A 1 92 ? -28.218 -0.161 34.277 1.00 93.19 92 ARG A CA 1
ATOM 709 C C . ARG A 1 92 ? -28.501 0.710 35.502 1.00 93.19 92 ARG A C 1
ATOM 711 O O . ARG A 1 92 ? -29.331 0.338 36.327 1.00 93.19 92 ARG A O 1
ATOM 718 N N . GLN A 1 93 ? -27.880 1.889 35.594 1.00 92.50 93 GLN A N 1
ATOM 719 C CA . GLN A 1 93 ? -28.119 2.827 36.697 1.00 92.50 93 GLN A CA 1
ATOM 720 C C . GLN A 1 93 ? -29.580 3.283 36.773 1.00 92.50 93 GLN A C 1
ATOM 722 O O . GLN A 1 93 ? -30.156 3.313 37.862 1.00 92.50 93 GLN A O 1
ATOM 727 N N . LYS A 1 94 ? -30.200 3.615 35.633 1.00 90.94 94 LYS A N 1
ATOM 728 C CA . LYS A 1 94 ? -31.611 4.024 35.593 1.00 90.94 94 LYS A CA 1
ATOM 729 C C . LYS A 1 94 ? -32.565 2.890 35.960 1.00 90.94 94 LYS A C 1
ATOM 731 O O . LYS A 1 94 ? -33.546 3.154 36.648 1.00 90.94 94 LYS A O 1
ATOM 736 N N . VAL A 1 95 ? -32.281 1.653 35.547 1.00 91.88 95 VAL A N 1
ATOM 737 C CA . VAL A 1 95 ? -33.086 0.480 35.932 1.00 91.88 95 VAL A CA 1
ATOM 738 C C . VAL A 1 95 ? -33.055 0.283 37.452 1.00 91.88 95 VAL A C 1
ATOM 740 O O . VAL A 1 95 ? -34.114 0.212 38.068 1.00 91.88 95 VAL A O 1
ATOM 743 N N . MET A 1 96 ? -31.873 0.330 38.080 1.00 85.81 96 MET A N 1
ATOM 744 C CA . MET A 1 96 ? -31.739 0.183 39.540 1.00 85.81 96 MET A CA 1
ATOM 745 C C . MET A 1 96 ? -32.412 1.323 40.332 1.00 85.81 96 MET A C 1
ATOM 747 O O . MET A 1 96 ? -32.977 1.097 41.404 1.00 85.81 96 MET A O 1
ATOM 751 N N . GLN A 1 97 ? -32.375 2.557 39.814 1.00 81.56 97 GLN A N 1
ATOM 752 C CA . GLN A 1 97 ? -33.092 3.698 40.404 1.00 81.56 97 GLN A CA 1
ATOM 753 C C . GLN A 1 97 ? -34.616 3.594 40.225 1.00 81.56 97 GLN A C 1
ATOM 755 O O . GLN A 1 97 ? -35.370 4.030 41.091 1.00 81.56 97 GLN A O 1
ATOM 760 N N . GLY A 1 98 ? -35.082 3.003 39.121 1.00 69.94 98 GLY A N 1
ATOM 761 C CA . GLY A 1 98 ? -36.501 2.738 38.879 1.00 69.94 98 GLY A CA 1
ATOM 762 C C . GLY A 1 98 ? -37.063 1.644 39.790 1.00 69.94 98 GLY A C 1
ATOM 763 O O . GLY A 1 98 ? -38.145 1.814 40.346 1.00 69.94 98 GLY A O 1
ATOM 764 N N . GLU A 1 99 ? -36.310 0.564 40.016 1.00 60.53 99 GLU A N 1
ATOM 765 C CA . GLU A 1 99 ? -36.720 -0.541 40.900 1.00 60.53 99 GLU A CA 1
ATOM 766 C C . GLU A 1 99 ? -36.827 -0.114 42.374 1.00 60.53 99 GLU A C 1
ATOM 768 O O . GLU A 1 99 ? -37.728 -0.557 43.089 1.00 60.53 99 GLU A O 1
ATOM 773 N N . SER A 1 100 ? -35.968 0.808 42.821 1.00 57.06 100 SER A N 1
ATOM 774 C CA . SER A 1 100 ? -36.013 1.366 44.181 1.00 57.06 100 SER A CA 1
ATOM 775 C C . SER A 1 100 ? -37.167 2.356 44.408 1.00 57.06 100 SER A C 1
ATOM 777 O O . SER A 1 100 ? -37.566 2.561 45.554 1.00 57.06 100 SER A O 1
ATOM 779 N N . ALA A 1 101 ? -37.774 2.900 43.347 1.00 52.41 101 ALA A N 1
ATOM 780 C CA . ALA A 1 101 ? -38.974 3.736 43.439 1.00 52.41 101 ALA A CA 1
ATOM 781 C C . ALA A 1 101 ? -40.286 2.922 43.477 1.00 52.41 101 ALA A C 1
ATOM 783 O O . ALA A 1 101 ? -41.280 3.390 44.029 1.00 52.41 101 ALA A O 1
ATOM 784 N N . THR A 1 102 ? -40.306 1.694 42.947 1.00 50.59 102 THR A N 1
ATOM 785 C CA . THR A 1 102 ? -41.503 0.826 42.938 1.00 50.59 102 THR A CA 1
ATOM 786 C C . THR A 1 102 ? -41.645 -0.091 44.162 1.00 50.59 102 THR A C 1
ATOM 788 O O . THR A 1 102 ? -42.711 -0.665 44.361 1.00 50.59 102 THR A O 1
ATOM 791 N N . GLY A 1 103 ? -40.622 -0.207 45.019 1.00 49.53 103 GLY A N 1
ATOM 792 C CA . GLY A 1 103 ? -40.654 -1.050 46.229 1.00 49.53 103 GLY A CA 1
ATOM 793 C C . GLY A 1 103 ? -41.282 -0.418 47.485 1.00 49.53 103 GLY A C 1
ATOM 794 O O . GLY A 1 103 ? -41.442 -1.109 48.486 1.00 49.53 103 GLY A O 1
ATOM 795 N N . ALA A 1 104 ? -41.641 0.871 47.459 1.00 47.38 104 ALA A N 1
ATOM 796 C CA . ALA A 1 104 ? -42.135 1.612 48.632 1.00 47.38 104 ALA A CA 1
ATOM 797 C C . ALA A 1 104 ? -43.651 1.918 48.610 1.00 47.38 104 ALA A C 1
ATOM 799 O O . ALA A 1 104 ? -44.131 2.707 49.420 1.00 47.38 104 ALA A O 1
ATOM 800 N N . GLY A 1 105 ? -44.414 1.307 47.697 1.00 46.44 105 GLY A N 1
ATOM 801 C CA . GLY A 1 105 ? -45.842 1.587 47.506 1.00 46.44 105 GLY A CA 1
ATOM 802 C C . GLY A 1 105 ? -46.714 0.335 47.412 1.00 46.44 105 GLY A C 1
ATOM 803 O O . GLY A 1 105 ? -47.398 0.155 46.412 1.00 46.44 105 GLY A O 1
ATOM 804 N N . GLY A 1 106 ? -46.691 -0.533 48.427 1.00 37.53 106 GLY A N 1
ATOM 805 C CA . GLY A 1 106 ? -47.717 -1.565 48.623 1.00 37.53 106 GLY A CA 1
ATOM 806 C C . GLY A 1 106 ? -48.694 -1.136 49.727 1.00 37.53 106 GLY A C 1
ATOM 807 O O . GLY A 1 106 ? -48.247 -1.001 5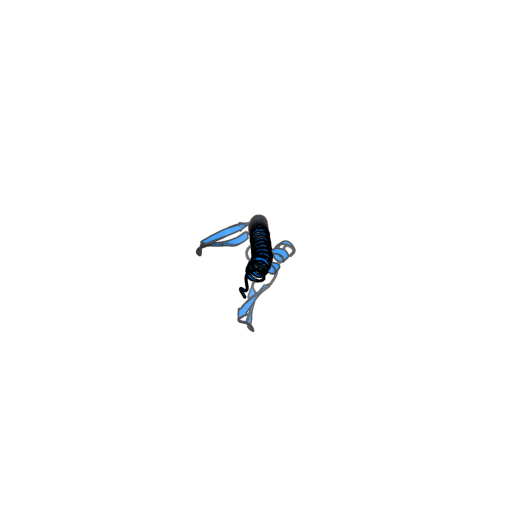0.866 1.00 37.53 106 GLY A O 1
ATOM 808 N N . PRO A 1 107 ? -49.982 -0.870 49.435 1.00 55.47 107 PRO A N 1
ATOM 809 C CA . PRO A 1 107 ? -50.962 -0.480 50.445 1.00 55.47 107 PRO A CA 1
ATOM 810 C C . PRO A 1 107 ? -51.542 -1.705 51.165 1.00 55.47 107 PRO A C 1
ATOM 812 O O . PRO A 1 107 ? -51.957 -2.641 50.492 1.00 55.47 107 PRO A O 1
ATOM 815 N N . GLY A 1 108 ? -51.625 -1.615 52.499 1.00 42.41 108 GLY A N 1
ATOM 816 C CA . GLY A 1 108 ? -52.689 -2.202 53.337 1.00 42.41 108 GLY A CA 1
ATOM 817 C C . GLY A 1 108 ? -52.821 -3.715 53.368 1.00 42.41 108 GLY A C 1
ATOM 818 O O . GLY A 1 108 ? -53.480 -4.257 52.459 1.00 42.41 108 GLY A O 1
#

Sequence (108 aa):
MGIFLADFGKWGNTEAEILIPLTTSLYVPGKLADRQKVIVDIGTGFYVEKTTKDAIKFYNGKVEDLGKNLAELEKVIGGKSDNVRIVEDVLRQKVMQGESATGAGGPG

pLDDT: mean 82.95, std 17.24, range [37.53, 98.19]

Foldseek 3Di:
DVVVLVCLVVDPPPFDWDWDDPDPPDTDTDTDPDSQWDWDDPDPPDIDIDGSVVNVVVVVVVVVVVVVVVVVVVVVVVVVVVVVVVVVVVVVVVVVVVVVVVPPDDDD